Protein AF-A0A924H0V8-F1 (afdb_monomer_lite)

pLDDT: mean 82.46, std 15.77, range [36.25, 96.62]

Sequence (77 aa):
MTEPQLLDLQTELQNDRTGKRRADLLEQLRTLHRGLLATQRQPSDADTFIRLKAAGTALAGAIRIVETLPQTNNAGN

Structure (mmCIF, N/CA/C/O backbone):
data_AF-A0A924H0V8-F1
#
_entry.id   AF-A0A924H0V8-F1
#
loop_
_atom_site.group_PDB
_atom_site.id
_atom_site.type_symbol
_atom_site.label_atom_id
_atom_site.label_alt_id
_atom_site.label_comp_id
_atom_site.label_asym_id
_atom_site.label_entity_id
_atom_site.label_seq_id
_atom_site.pdbx_PDB_ins_code
_atom_site.Cartn_x
_atom_site.Cartn_y
_atom_site.Cartn_z
_atom_site.occupancy
_atom_site.B_iso_or_equiv
_atom_site.auth_seq_id
_atom_site.auth_comp_id
_atom_site.auth_asym_id
_atom_site.auth_atom_id
_atom_site.pdbx_PDB_model_num
ATOM 1 N N . MET A 1 1 ? -6.884 23.953 3.425 1.00 40.38 1 MET A N 1
ATOM 2 C CA . MET A 1 1 ? -7.616 23.020 2.547 1.00 40.38 1 MET A CA 1
ATOM 3 C C . MET A 1 1 ? -7.436 21.639 3.145 1.00 40.38 1 MET A C 1
ATOM 5 O O . MET A 1 1 ? -6.367 21.068 3.014 1.00 40.38 1 MET A O 1
ATOM 9 N N . THR A 1 2 ? -8.400 21.192 3.941 1.00 47.47 2 THR A N 1
ATOM 10 C CA . THR A 1 2 ? -8.379 19.891 4.622 1.00 47.47 2 THR A CA 1
ATOM 11 C C . THR A 1 2 ? -8.825 18.844 3.610 1.00 47.47 2 THR A C 1
ATOM 13 O O . THR A 1 2 ? -9.936 18.953 3.103 1.00 47.47 2 THR A O 1
ATOM 16 N N . GLU A 1 3 ? -7.961 17.893 3.256 1.00 51.34 3 GLU A N 1
ATOM 17 C CA . GLU A 1 3 ? -8.297 16.815 2.319 1.00 51.34 3 GLU A CA 1
ATOM 18 C C . GLU A 1 3 ? -9.433 15.954 2.902 1.00 51.34 3 GLU A C 1
ATOM 20 O O . GLU A 1 3 ? -9.213 15.231 3.877 1.00 51.34 3 GLU A O 1
ATOM 25 N N . PRO A 1 4 ? -10.654 16.003 2.339 1.00 55.31 4 PRO A N 1
ATOM 26 C CA . PRO A 1 4 ? -11.819 15.331 2.920 1.00 55.31 4 PRO A CA 1
ATOM 27 C C . PRO A 1 4 ? -11.714 13.797 2.875 1.00 55.31 4 PRO A C 1
ATOM 29 O O . PRO A 1 4 ? -12.416 13.109 3.604 1.00 55.31 4 PRO A O 1
ATOM 32 N N . GLN A 1 5 ? -10.810 13.256 2.056 1.00 53.31 5 GLN A N 1
ATOM 33 C CA . GLN A 1 5 ? -10.639 11.817 1.835 1.00 53.31 5 GLN A CA 1
ATOM 34 C C . GLN A 1 5 ? -9.806 11.137 2.935 1.00 53.31 5 GLN A C 1
ATOM 36 O O . GLN A 1 5 ? -10.042 9.974 3.253 1.00 53.31 5 GLN A O 1
ATOM 41 N N . LEU A 1 6 ? -8.865 11.862 3.559 1.00 52.78 6 LEU A N 1
ATOM 42 C CA . LEU A 1 6 ? -8.101 11.360 4.712 1.00 52.78 6 LEU A CA 1
ATOM 43 C C . LEU A 1 6 ? -8.994 11.186 5.947 1.00 52.78 6 LEU A C 1
ATOM 45 O O . LEU A 1 6 ? -8.809 10.241 6.714 1.00 52.78 6 LEU A O 1
ATOM 49 N N . LEU A 1 7 ? -9.983 12.074 6.106 1.00 59.28 7 LEU A N 1
ATOM 50 C CA . LEU A 1 7 ? -10.970 11.984 7.180 1.00 59.28 7 LEU A CA 1
ATOM 51 C C . LEU A 1 7 ? -11.832 10.724 7.065 1.00 59.28 7 LEU A C 1
ATOM 53 O O . LEU A 1 7 ? -12.162 10.146 8.095 1.00 59.28 7 LEU A O 1
ATOM 57 N N . ASP A 1 8 ? -12.163 10.279 5.853 1.00 79.06 8 ASP A N 1
ATOM 58 C CA . ASP A 1 8 ? -13.091 9.163 5.652 1.00 79.06 8 ASP A CA 1
ATOM 59 C C . ASP A 1 8 ? -12.447 7.814 6.012 1.00 79.06 8 ASP A C 1
ATOM 61 O O . ASP A 1 8 ? -12.937 7.101 6.886 1.00 79.06 8 ASP A O 1
ATOM 65 N N . LEU A 1 9 ? -11.263 7.514 5.460 1.00 80.75 9 LEU A N 1
ATOM 66 C CA . LEU A 1 9 ? -10.580 6.242 5.725 1.00 80.75 9 LEU A CA 1
ATOM 67 C C . LEU A 1 9 ? -10.122 6.113 7.183 1.00 80.75 9 LEU A C 1
ATOM 69 O O . LEU A 1 9 ? -10.258 5.050 7.787 1.00 80.75 9 LEU A O 1
ATOM 73 N N . GLN A 1 10 ? -9.569 7.178 7.771 1.00 82.38 10 GLN A N 1
ATOM 74 C CA . GLN A 1 10 ? -9.163 7.137 9.176 1.00 82.38 10 GLN A CA 1
ATOM 75 C C . GLN A 1 10 ? -10.372 6.891 10.085 1.00 82.38 10 GLN A C 1
ATOM 77 O O . GLN A 1 10 ? -10.286 6.068 10.997 1.00 82.38 10 GLN A O 1
ATOM 82 N N . THR A 1 11 ? -11.493 7.565 9.819 1.00 82.56 11 THR A N 1
ATOM 83 C CA . THR A 1 11 ? -12.738 7.393 10.577 1.00 82.56 11 THR A CA 1
ATOM 84 C C . THR A 1 11 ? -13.305 5.986 10.391 1.00 82.56 11 THR A C 1
ATOM 86 O O . THR A 1 11 ? -13.677 5.349 11.373 1.00 82.56 11 THR A O 1
ATOM 89 N N . GLU A 1 12 ? -13.308 5.449 9.167 1.00 83.88 12 GLU A N 1
ATOM 90 C CA . GLU A 1 12 ? -13.730 4.072 8.873 1.00 83.88 12 GLU A CA 1
ATOM 91 C C . GLU A 1 12 ? -12.897 3.055 9.671 1.00 83.88 12 GLU A C 1
ATOM 93 O O . GLU A 1 12 ? -13.447 2.189 10.355 1.00 83.88 12 GLU A O 1
ATOM 98 N N . LEU A 1 13 ? -11.567 3.202 9.661 1.00 84.94 13 LEU A N 1
ATOM 99 C CA . LEU A 1 13 ? -10.648 2.310 10.375 1.00 84.94 13 LEU A CA 1
ATOM 100 C C . LEU A 1 13 ? -10.702 2.461 11.902 1.00 84.94 13 LEU A C 1
ATOM 102 O O . LEU A 1 13 ? -10.321 1.529 12.608 1.00 84.94 13 LEU A O 1
ATOM 106 N N . GLN A 1 14 ? -11.130 3.615 12.419 1.00 83.12 14 GLN A N 1
ATOM 107 C CA . GLN A 1 14 ? -11.375 3.828 13.850 1.00 83.12 14 GLN A CA 1
ATOM 108 C C . GLN A 1 14 ? -12.756 3.315 14.287 1.00 83.12 14 GLN A C 1
ATOM 110 O O . GLN A 1 14 ? -12.932 2.862 15.418 1.00 83.12 14 GLN A O 1
ATOM 115 N N . ASN A 1 15 ? -13.753 3.357 13.411 1.00 82.69 15 ASN A N 1
ATOM 116 C CA . ASN A 1 15 ? -15.085 2.843 13.720 1.00 82.69 15 ASN A CA 1
ATOM 117 C C . ASN A 1 15 ? -15.149 1.309 13.660 1.00 82.69 15 ASN A C 1
ATOM 119 O O . ASN A 1 15 ? -16.012 0.705 14.303 1.00 82.69 15 ASN A O 1
ATOM 123 N N . ASP A 1 16 ? -14.220 0.663 12.950 1.00 82.94 16 ASP A N 1
ATOM 124 C CA . ASP A 1 16 ? -14.073 -0.790 12.965 1.00 82.94 16 ASP A CA 1
ATOM 125 C C . ASP A 1 16 ? -13.455 -1.306 14.278 1.00 82.94 16 ASP A C 1
ATOM 127 O O . ASP A 1 16 ? -12.250 -1.526 14.405 1.00 82.94 16 ASP A O 1
ATOM 131 N N . ARG A 1 17 ? -14.325 -1.587 15.251 1.00 80.06 17 ARG A N 1
ATOM 132 C CA . ARG A 1 17 ? -13.954 -2.174 16.551 1.00 80.06 17 ARG A CA 1
ATOM 133 C C . ARG A 1 17 ? -13.356 -3.577 16.459 1.00 80.06 17 ARG A C 1
ATOM 135 O O . ARG A 1 17 ? -12.737 -4.028 17.416 1.00 80.06 17 ARG A O 1
ATOM 142 N N . THR A 1 18 ? -13.579 -4.289 15.355 1.00 85.50 18 THR A N 1
ATOM 143 C CA . THR A 1 18 ? -13.045 -5.646 15.174 1.00 85.50 18 THR A CA 1
ATOM 144 C C . THR A 1 18 ? -11.610 -5.634 14.656 1.00 85.50 18 THR A C 1
ATOM 146 O O . THR A 1 18 ? -10.922 -6.648 14.739 1.00 85.50 18 THR A O 1
ATOM 149 N N . GLY A 1 19 ? -11.163 -4.505 14.093 1.00 86.00 19 GLY A N 1
ATOM 150 C CA . GLY A 1 19 ? -9.881 -4.377 13.403 1.00 86.00 19 GLY A CA 1
ATOM 151 C C . GLY A 1 19 ? -9.789 -5.175 12.096 1.00 86.00 19 GLY A C 1
ATOM 152 O O . GLY A 1 19 ? -8.738 -5.158 11.449 1.00 86.00 19 GLY A O 1
ATOM 153 N N . LYS A 1 20 ? -10.862 -5.863 11.686 1.00 88.69 20 LYS A N 1
ATOM 154 C CA . LYS A 1 20 ? -10.902 -6.705 10.489 1.00 88.69 20 LYS A CA 1
ATOM 155 C C . LYS A 1 20 ? -10.649 -5.896 9.222 1.00 88.69 20 LYS A C 1
ATOM 157 O O . LYS A 1 20 ? -9.835 -6.293 8.403 1.00 88.69 20 LYS A O 1
ATOM 162 N N . ARG A 1 21 ? -11.275 -4.730 9.075 1.00 88.19 21 ARG A N 1
ATOM 163 C CA . ARG A 1 21 ? -11.105 -3.849 7.915 1.00 88.19 21 ARG A CA 1
ATOM 164 C C . ARG A 1 21 ? -9.665 -3.374 7.781 1.00 88.19 21 ARG A C 1
ATOM 166 O O . ARG A 1 21 ? -9.126 -3.357 6.676 1.00 88.19 21 ARG A O 1
ATOM 173 N N . ARG A 1 22 ? -9.029 -3.026 8.904 1.00 90.44 22 ARG A N 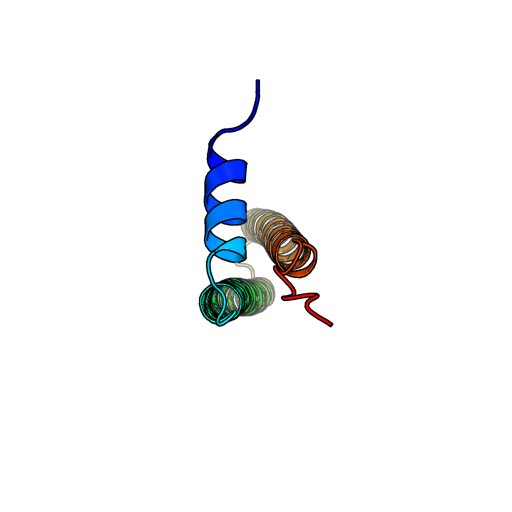1
ATOM 174 C CA . ARG A 1 22 ? -7.603 -2.678 8.934 1.00 90.44 22 ARG A CA 1
ATOM 175 C C . ARG A 1 22 ? -6.740 -3.865 8.513 1.00 90.44 22 ARG A C 1
ATOM 177 O O . ARG A 1 22 ? -5.829 -3.683 7.709 1.00 90.44 22 ARG A O 1
ATOM 184 N N . ALA A 1 23 ? -7.017 -5.054 9.045 1.00 90.56 23 ALA A N 1
ATOM 185 C CA . ALA A 1 23 ? -6.291 -6.271 8.697 1.00 90.56 23 ALA A CA 1
ATOM 186 C C . ALA A 1 23 ? -6.430 -6.607 7.202 1.00 90.56 23 ALA A C 1
ATOM 188 O O . ALA A 1 23 ? -5.414 -6.779 6.531 1.00 90.56 23 ALA A O 1
ATOM 189 N N . ASP A 1 24 ? -7.654 -6.589 6.672 1.00 93.31 24 ASP A N 1
ATOM 190 C CA . ASP A 1 24 ? -7.961 -6.848 5.262 1.00 93.31 24 ASP A CA 1
ATOM 191 C C . ASP A 1 24 ? -7.263 -5.826 4.347 1.00 93.31 24 ASP A C 1
ATOM 193 O O . ASP A 1 24 ? -6.661 -6.191 3.335 1.00 93.31 24 ASP A O 1
ATOM 197 N N . LEU A 1 25 ? -7.287 -4.537 4.708 1.00 92.06 25 LEU A N 1
ATOM 198 C CA . LEU A 1 25 ? -6.605 -3.483 3.950 1.00 92.06 25 LEU A CA 1
ATOM 199 C C . LEU A 1 25 ? -5.084 -3.692 3.940 1.00 92.06 25 LEU A C 1
ATOM 201 O O . LEU A 1 25 ? -4.449 -3.600 2.888 1.00 92.06 25 LEU A O 1
ATOM 205 N N . LEU A 1 26 ? -4.490 -4.003 5.095 1.00 94.12 26 LEU A N 1
ATOM 206 C CA . LEU A 1 26 ? -3.061 -4.306 5.189 1.00 94.12 26 LEU A CA 1
ATOM 207 C C . LEU A 1 26 ? -2.694 -5.552 4.383 1.00 94.12 26 LEU A C 1
ATOM 209 O O . LEU A 1 26 ? -1.642 -5.577 3.742 1.00 94.12 26 LEU A O 1
ATOM 213 N N . GLU A 1 27 ? -3.541 -6.578 4.383 1.00 95.94 27 GLU A N 1
ATOM 214 C CA . GLU A 1 27 ? -3.333 -7.783 3.586 1.00 95.94 27 GLU A CA 1
ATOM 215 C C . GLU A 1 27 ? -3.359 -7.483 2.084 1.00 95.94 27 GLU A C 1
ATOM 217 O O . GLU A 1 27 ? -2.463 -7.926 1.356 1.00 95.94 27 GLU A O 1
ATOM 222 N N . GLN A 1 28 ? -4.324 -6.686 1.619 1.00 95.12 28 GLN A N 1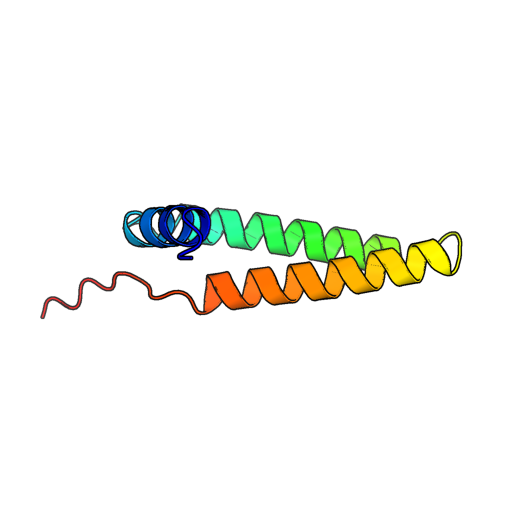
ATOM 223 C CA . GLN A 1 28 ? -4.415 -6.262 0.220 1.00 95.12 28 GLN A CA 1
ATOM 224 C C . GLN A 1 28 ? -3.175 -5.467 -0.202 1.00 95.12 28 GLN A C 1
ATOM 226 O O . GLN A 1 28 ? -2.541 -5.795 -1.209 1.00 95.12 28 GLN A O 1
ATOM 231 N N . LEU A 1 29 ? -2.766 -4.481 0.603 1.00 95.12 29 LEU A N 1
ATOM 232 C CA . LEU A 1 29 ? -1.573 -3.673 0.338 1.00 95.12 29 LEU A CA 1
ATOM 233 C C . LEU A 1 29 ? -0.298 -4.527 0.305 1.00 95.12 29 LEU A C 1
ATOM 235 O O . LEU A 1 29 ? 0.519 -4.394 -0.608 1.00 95.12 29 LEU A O 1
ATOM 239 N N . ARG A 1 30 ? -0.130 -5.448 1.262 1.00 94.81 30 ARG A N 1
ATOM 240 C CA . ARG A 1 30 ? 1.019 -6.368 1.304 1.00 94.81 30 ARG A CA 1
ATOM 241 C C . ARG A 1 30 ? 1.019 -7.332 0.121 1.00 94.81 30 ARG A C 1
ATOM 243 O O . ARG A 1 30 ? 2.085 -7.644 -0.406 1.00 94.81 30 ARG A O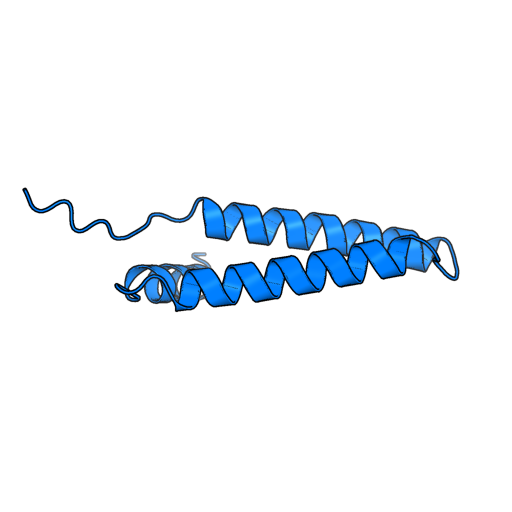 1
ATOM 250 N N . THR A 1 31 ? -0.147 -7.796 -0.318 1.00 96.62 31 THR A N 1
ATOM 251 C CA . THR A 1 31 ? -0.282 -8.675 -1.487 1.00 96.62 31 THR A CA 1
ATOM 252 C C . THR A 1 31 ? 0.098 -7.955 -2.773 1.00 96.62 31 THR A C 1
ATOM 254 O O . THR A 1 31 ? 0.923 -8.473 -3.526 1.00 96.62 31 THR A O 1
ATOM 257 N N . LEU A 1 32 ? -0.394 -6.731 -2.974 1.00 94.31 32 LEU A N 1
ATOM 258 C CA . LEU A 1 32 ? 0.012 -5.879 -4.093 1.00 94.31 32 LEU A CA 1
ATOM 259 C C . LEU A 1 32 ? 1.518 -5.600 -4.071 1.00 94.31 32 LEU A C 1
ATOM 261 O O . LEU A 1 32 ? 2.184 -5.740 -5.094 1.00 94.31 32 LEU A O 1
ATOM 265 N N . HIS A 1 33 ? 2.076 -5.278 -2.901 1.00 93.50 33 HIS A N 1
ATOM 266 C CA . HIS A 1 33 ? 3.506 -5.014 -2.756 1.00 93.50 33 HIS A CA 1
ATOM 267 C C . HIS A 1 33 ? 4.357 -6.247 -3.096 1.00 93.50 33 HIS A C 1
ATOM 269 O O . HIS A 1 33 ? 5.320 -6.140 -3.851 1.00 93.50 33 HIS A O 1
ATOM 275 N N . ARG A 1 34 ? 3.975 -7.442 -2.622 1.00 93.88 34 ARG A N 1
ATOM 276 C CA . ARG A 1 34 ? 4.647 -8.702 -2.990 1.00 93.88 34 ARG A CA 1
ATOM 277 C C . ARG A 1 34 ? 4.560 -8.994 -4.487 1.00 93.88 34 ARG A C 1
ATOM 279 O O . ARG A 1 34 ? 5.564 -9.388 -5.074 1.00 93.88 34 ARG A O 1
ATOM 286 N N . GLY A 1 35 ? 3.391 -8.785 -5.096 1.00 92.94 35 GLY A N 1
ATOM 287 C CA . GLY A 1 35 ? 3.201 -8.948 -6.539 1.00 92.94 35 GLY A CA 1
ATOM 288 C C . GLY A 1 35 ? 4.105 -8.009 -7.336 1.00 92.94 35 GLY A C 1
ATOM 289 O O . GLY A 1 35 ? 4.810 -8.444 -8.240 1.00 92.94 35 GLY A O 1
ATOM 290 N N . LEU A 1 36 ? 4.177 -6.743 -6.928 1.00 92.81 36 LEU A N 1
ATOM 291 C CA . LEU A 1 36 ? 5.050 -5.753 -7.548 1.00 92.81 36 LEU A CA 1
ATOM 292 C C . LEU A 1 36 ? 6.535 -6.121 -7.422 1.00 92.81 36 LEU A C 1
ATOM 294 O O . LEU A 1 36 ? 7.262 -6.035 -8.410 1.00 92.81 36 LEU A O 1
ATOM 298 N N . LEU A 1 37 ? 6.984 -6.572 -6.245 1.00 89.50 37 LEU A N 1
ATOM 299 C CA . LEU A 1 37 ? 8.361 -7.040 -6.046 1.00 89.50 37 LEU A CA 1
ATOM 300 C C . LEU A 1 37 ? 8.691 -8.247 -6.937 1.00 89.50 37 LEU A C 1
ATOM 302 O O . LEU A 1 37 ? 9.825 -8.374 -7.395 1.00 89.50 37 LEU A O 1
ATOM 306 N N . ALA A 1 38 ? 7.723 -9.132 -7.192 1.00 89.88 38 ALA A N 1
ATOM 307 C CA . ALA A 1 38 ? 7.906 -10.246 -8.118 1.00 89.88 38 ALA A CA 1
ATOM 308 C C . ALA A 1 38 ? 8.075 -9.747 -9.562 1.00 89.88 38 ALA A C 1
ATOM 310 O O . ALA A 1 38 ? 9.029 -10.146 -10.228 1.00 89.88 38 ALA A O 1
ATOM 311 N N . THR A 1 39 ? 7.232 -8.812 -10.011 1.00 86.81 39 THR A N 1
ATOM 312 C CA . THR A 1 39 ? 7.332 -8.191 -11.343 1.00 86.81 39 THR A CA 1
ATOM 313 C C . THR A 1 39 ? 8.647 -7.425 -11.527 1.00 86.81 39 THR A C 1
ATOM 315 O O . THR A 1 39 ? 9.260 -7.478 -12.590 1.00 86.81 39 THR A O 1
ATOM 318 N N . GLN A 1 40 ? 9.149 -6.767 -10.477 1.00 86.06 40 GLN A N 1
ATOM 319 C CA . GLN A 1 40 ? 10.428 -6.047 -10.503 1.00 86.06 40 GLN A CA 1
ATOM 320 C C . GLN A 1 40 ? 11.659 -6.927 -10.722 1.00 86.06 40 GLN A C 1
ATOM 322 O O . GLN A 1 40 ? 12.705 -6.396 -11.086 1.00 86.06 40 GLN A O 1
ATOM 327 N N . ARG A 1 41 ? 11.579 -8.240 -10.477 1.00 84.06 41 ARG A N 1
ATOM 328 C CA . ARG A 1 41 ? 12.716 -9.156 -10.680 1.00 84.06 41 ARG A CA 1
ATOM 329 C C . ARG A 1 41 ? 12.981 -9.449 -12.155 1.00 84.06 41 ARG A C 1
ATOM 331 O O . ARG A 1 41 ? 14.064 -9.925 -12.477 1.00 84.06 41 ARG A O 1
ATOM 338 N N . GLN A 1 42 ? 12.012 -9.182 -13.028 1.00 83.25 42 GLN A N 1
ATOM 339 C CA . GLN A 1 42 ? 12.118 -9.385 -14.473 1.00 83.25 42 GLN A CA 1
ATOM 340 C C . GLN A 1 42 ? 11.500 -8.194 -15.221 1.00 83.25 42 GLN A C 1
ATOM 342 O O . GLN A 1 42 ? 10.479 -8.346 -15.892 1.00 83.25 42 GLN A O 1
ATOM 347 N N . PRO A 1 43 ? 12.064 -6.983 -15.082 1.00 74.81 43 PRO A N 1
ATOM 348 C CA . PRO A 1 43 ? 11.545 -5.833 -15.797 1.00 74.81 43 PRO A CA 1
ATOM 349 C C . PRO A 1 43 ? 11.868 -5.979 -17.288 1.00 74.81 43 PRO A C 1
ATOM 351 O O . PRO A 1 43 ? 12.992 -6.315 -17.660 1.00 74.81 43 PRO A O 1
ATOM 354 N N . SER A 1 44 ? 10.881 -5.710 -18.140 1.00 80.88 44 SER A N 1
ATOM 355 C CA . SER A 1 44 ? 11.034 -5.711 -19.599 1.00 80.88 44 SER A CA 1
ATOM 356 C C . SER A 1 44 ? 11.983 -4.621 -20.100 1.00 80.88 44 SER A C 1
ATOM 358 O O . SER A 1 44 ? 12.604 -4.778 -21.147 1.00 80.88 44 SER A O 1
ATOM 360 N N . ASP A 1 45 ? 12.085 -3.518 -19.355 1.00 91.62 45 ASP A N 1
ATOM 361 C CA . ASP A 1 45 ? 12.836 -2.320 -19.717 1.00 91.62 45 ASP A CA 1
ATOM 362 C C . ASP A 1 45 ? 13.073 -1.407 -18.493 1.00 91.62 45 ASP A C 1
ATOM 364 O O . ASP A 1 45 ? 12.487 -1.587 -17.417 1.00 91.62 45 ASP A O 1
ATOM 368 N N . ALA A 1 46 ? 13.959 -0.420 -18.659 1.00 88.56 46 ALA A N 1
ATOM 369 C CA . ALA A 1 46 ? 14.373 0.492 -17.594 1.00 88.56 46 ALA A CA 1
ATOM 370 C C . ALA A 1 46 ? 13.242 1.417 -17.105 1.00 88.56 46 ALA A C 1
ATOM 372 O O . ALA A 1 46 ? 13.142 1.667 -15.900 1.00 88.56 46 ALA A O 1
ATOM 373 N N . ASP A 1 47 ? 12.366 1.884 -17.997 1.00 92.75 47 ASP A N 1
ATOM 374 C CA . ASP A 1 47 ? 11.255 2.768 -17.633 1.00 92.75 47 ASP A CA 1
ATOM 375 C C . ASP A 1 47 ? 10.218 2.015 -16.799 1.00 92.75 47 ASP A C 1
ATOM 377 O O . ASP A 1 47 ? 9.743 2.514 -15.772 1.00 92.75 47 ASP A O 1
ATOM 381 N N . THR A 1 48 ? 9.918 0.776 -17.186 1.00 90.56 48 THR A N 1
ATOM 382 C CA . THR A 1 48 ? 9.079 -0.143 -16.416 1.00 90.56 48 THR A CA 1
ATOM 383 C C . THR A 1 48 ? 9.679 -0.397 -15.037 1.00 90.56 48 THR A C 1
ATOM 385 O O . THR A 1 48 ? 8.969 -0.290 -14.036 1.00 90.56 48 THR A O 1
ATOM 388 N N . PHE A 1 49 ? 10.989 -0.641 -14.936 1.00 89.94 49 PHE A N 1
ATOM 389 C CA . PHE A 1 49 ? 11.647 -0.804 -13.637 1.00 89.94 49 PHE A CA 1
ATOM 390 C C . PHE A 1 49 ? 11.505 0.440 -12.743 1.00 89.94 49 PHE A C 1
ATOM 392 O O . PHE A 1 49 ? 11.155 0.314 -11.566 1.00 89.94 49 PHE A O 1
ATOM 399 N N . ILE A 1 50 ? 11.721 1.645 -13.285 1.00 92.75 50 ILE A N 1
ATOM 400 C CA . ILE A 1 50 ? 11.591 2.909 -12.540 1.00 92.75 50 ILE A CA 1
ATOM 401 C C . ILE A 1 50 ? 10.151 3.111 -12.052 1.00 92.75 50 ILE A C 1
ATOM 403 O O . ILE A 1 50 ? 9.940 3.432 -10.878 1.00 92.75 50 ILE A O 1
ATOM 407 N N . ARG A 1 51 ? 9.156 2.873 -12.916 1.00 92.06 51 ARG A N 1
ATOM 408 C CA . ARG A 1 51 ? 7.730 2.967 -12.559 1.00 92.06 51 ARG A CA 1
ATOM 409 C C . ARG A 1 51 ? 7.363 1.981 -11.458 1.00 92.06 51 ARG A C 1
ATOM 411 O O . ARG A 1 51 ? 6.728 2.368 -10.477 1.00 92.06 51 ARG A O 1
ATOM 418 N N . LEU A 1 52 ? 7.812 0.732 -11.577 1.00 92.38 52 LEU A N 1
ATOM 419 C CA . LEU A 1 52 ? 7.601 -0.274 -10.542 1.00 92.38 52 LEU A CA 1
ATOM 420 C C . LEU A 1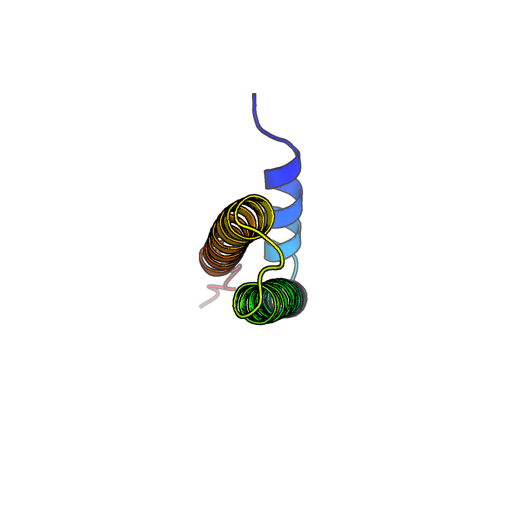 52 ? 8.278 0.143 -9.232 1.00 92.38 52 LEU A C 1
ATOM 422 O O . LEU A 1 52 ? 7.682 0.002 -8.171 1.00 92.38 52 LEU A O 1
ATOM 426 N N . LYS A 1 53 ? 9.497 0.696 -9.271 1.00 92.44 53 LYS A N 1
ATOM 427 C CA . LYS A 1 53 ? 10.201 1.184 -8.071 1.00 92.44 53 LYS A CA 1
ATOM 428 C C . LYS A 1 53 ? 9.429 2.290 -7.361 1.00 92.44 53 LYS A C 1
ATOM 430 O O . LYS A 1 53 ? 9.265 2.219 -6.146 1.00 92.44 53 LYS A O 1
ATOM 435 N N . ALA A 1 54 ? 8.917 3.267 -8.106 1.00 93.88 54 ALA A N 1
ATOM 436 C CA . ALA A 1 54 ? 8.090 4.332 -7.547 1.00 93.88 54 ALA A CA 1
ATOM 437 C C . ALA A 1 54 ? 6.807 3.781 -6.902 1.00 93.88 54 ALA A C 1
ATOM 439 O O . ALA A 1 54 ? 6.485 4.132 -5.766 1.00 93.88 54 ALA A O 1
ATOM 440 N N . ALA A 1 55 ? 6.117 2.864 -7.585 1.00 93.81 55 ALA A N 1
ATOM 441 C CA . ALA A 1 55 ? 4.917 2.219 -7.059 1.00 93.81 55 ALA A CA 1
ATOM 442 C C . ALA A 1 55 ? 5.203 1.359 -5.811 1.00 93.81 55 ALA A C 1
ATOM 444 O O . ALA A 1 55 ? 4.424 1.386 -4.859 1.00 93.81 55 ALA A O 1
ATOM 445 N N . GLY A 1 56 ? 6.345 0.667 -5.757 1.00 94.44 56 GLY A N 1
ATOM 446 C CA . GLY A 1 56 ? 6.789 -0.067 -4.569 1.00 94.44 56 GLY A CA 1
ATOM 447 C C . GLY A 1 56 ? 6.994 0.842 -3.356 1.00 94.44 56 GLY A C 1
ATOM 448 O O . GLY A 1 56 ? 6.467 0.561 -2.280 1.00 94.44 56 GLY A O 1
ATOM 449 N N . THR A 1 57 ? 7.675 1.978 -3.538 1.00 94.75 57 THR A N 1
ATOM 450 C CA . THR A 1 57 ? 7.844 2.986 -2.478 1.00 94.75 57 THR A CA 1
ATOM 451 C C . TH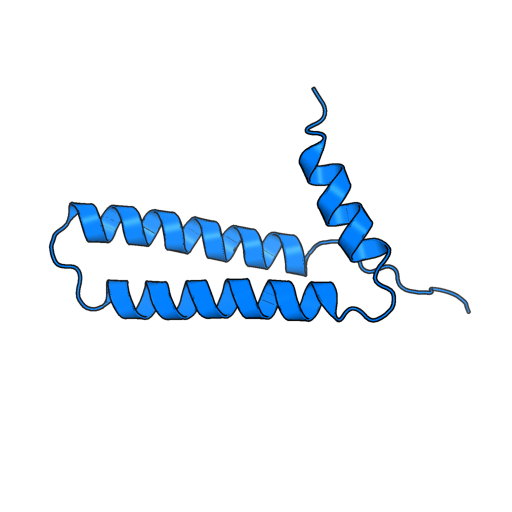R A 1 57 ? 6.500 3.533 -1.991 1.00 94.75 57 THR A C 1
ATOM 453 O O . THR A 1 57 ? 6.294 3.662 -0.783 1.00 94.75 57 THR A O 1
ATOM 456 N N . ALA A 1 58 ? 5.568 3.820 -2.905 1.00 94.12 58 ALA A N 1
ATOM 457 C CA . ALA A 1 58 ? 4.241 4.320 -2.549 1.00 94.12 58 ALA A CA 1
ATOM 458 C C . ALA A 1 58 ? 3.442 3.296 -1.721 1.00 94.12 58 ALA A C 1
ATOM 460 O O . ALA A 1 58 ? 2.867 3.650 -0.692 1.00 94.12 58 ALA A O 1
ATOM 461 N N . LEU A 1 59 ? 3.465 2.018 -2.117 1.00 94.31 59 LEU A N 1
ATOM 462 C CA . LEU A 1 59 ? 2.812 0.935 -1.374 1.00 94.31 59 LEU A CA 1
ATOM 463 C C . LEU A 1 59 ? 3.422 0.742 0.018 1.00 94.31 59 LEU A C 1
ATOM 465 O O . LEU A 1 59 ? 2.684 0.597 0.991 1.00 94.31 59 LEU A O 1
ATOM 469 N N . ALA A 1 60 ? 4.750 0.786 0.137 1.00 93.44 60 ALA A N 1
ATOM 470 C CA . ALA A 1 60 ? 5.423 0.708 1.432 1.00 93.44 60 ALA A CA 1
ATOM 471 C C . ALA A 1 60 ? 5.032 1.879 2.353 1.00 93.44 60 ALA A C 1
ATOM 473 O O . ALA A 1 60 ? 4.782 1.676 3.543 1.00 93.44 60 ALA A O 1
ATOM 474 N N . GLY A 1 61 ? 4.918 3.090 1.799 1.00 93.69 61 GLY A N 1
ATOM 475 C CA . GLY A 1 61 ? 4.413 4.261 2.517 1.00 93.69 61 GLY A CA 1
ATOM 476 C C . GLY A 1 61 ? 2.969 4.081 2.990 1.00 93.69 61 GLY A C 1
ATOM 477 O O . GLY A 1 61 ? 2.681 4.313 4.162 1.00 93.69 61 GLY A O 1
ATOM 478 N N . ALA A 1 62 ? 2.080 3.601 2.117 1.00 91.50 62 ALA A N 1
ATOM 479 C CA . ALA A 1 62 ? 0.679 3.349 2.452 1.00 91.50 62 ALA A CA 1
ATOM 480 C C . ALA A 1 62 ? 0.520 2.309 3.574 1.00 91.50 62 ALA A C 1
ATOM 482 O O . ALA A 1 62 ? -0.231 2.542 4.520 1.00 91.50 62 ALA A O 1
ATOM 483 N N . ILE A 1 63 ? 1.268 1.200 3.512 1.00 93.69 63 ILE A N 1
ATOM 484 C CA . ILE A 1 63 ? 1.296 0.185 4.579 1.00 93.69 63 ILE A CA 1
ATOM 485 C C . ILE A 1 63 ? 1.688 0.835 5.904 1.00 93.69 63 ILE A C 1
ATOM 487 O O . ILE A 1 63 ? 0.975 0.684 6.895 1.00 93.69 63 ILE A O 1
ATOM 491 N N . ARG A 1 64 ? 2.777 1.613 5.910 1.00 93.50 64 ARG A N 1
ATOM 492 C CA . ARG A 1 64 ? 3.266 2.268 7.124 1.00 93.50 64 ARG A CA 1
ATOM 493 C C . ARG A 1 64 ? 2.250 3.255 7.693 1.00 93.50 64 ARG A C 1
ATOM 495 O O . ARG A 1 64 ? 2.046 3.270 8.902 1.00 93.50 64 ARG A O 1
ATOM 502 N N . ILE A 1 65 ? 1.584 4.044 6.849 1.00 90.88 65 ILE A N 1
ATOM 503 C CA . ILE A 1 65 ? 0.517 4.955 7.285 1.00 90.88 65 ILE A CA 1
ATOM 504 C C . ILE A 1 65 ? -0.575 4.160 8.006 1.00 90.88 65 ILE A C 1
ATOM 506 O O . ILE A 1 65 ? -0.854 4.444 9.168 1.00 90.88 65 ILE A O 1
ATOM 510 N N . VAL A 1 66 ? -1.118 3.114 7.376 1.00 89.56 66 VAL A N 1
ATOM 511 C CA . VAL A 1 66 ? -2.193 2.293 7.961 1.00 89.56 66 VAL A CA 1
ATOM 512 C C . VAL A 1 66 ? -1.749 1.584 9.247 1.00 89.56 66 VAL A C 1
ATOM 514 O O . VAL A 1 66 ? -2.542 1.468 10.180 1.00 89.56 66 VAL A O 1
ATOM 517 N N . GLU A 1 67 ? -0.493 1.146 9.347 1.00 89.94 67 GLU A N 1
ATOM 518 C CA . GLU A 1 67 ? 0.067 0.564 10.577 1.00 89.94 67 GLU A CA 1
ATOM 519 C C . GLU A 1 67 ? 0.177 1.591 11.714 1.00 89.94 67 GLU A C 1
ATOM 521 O O . GLU A 1 67 ? -0.058 1.249 12.870 1.00 89.94 67 GLU A O 1
ATOM 526 N N . THR A 1 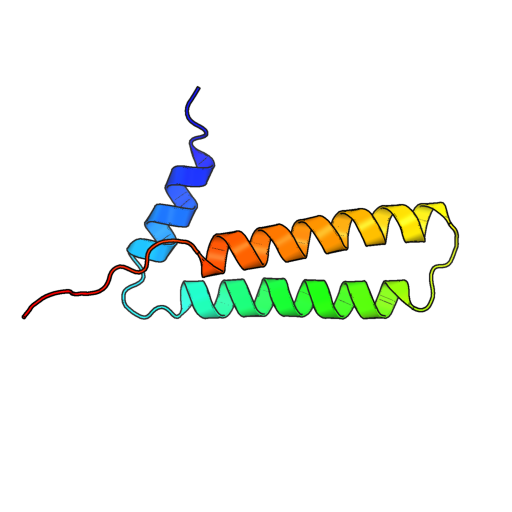68 ? 0.490 2.849 11.392 1.00 89.00 68 THR A N 1
ATOM 527 C CA . THR A 1 68 ? 0.671 3.927 12.383 1.00 89.00 68 THR A CA 1
ATOM 528 C C . THR A 1 68 ? -0.609 4.671 12.762 1.00 89.00 68 THR A C 1
ATOM 530 O O . THR A 1 68 ? -0.601 5.419 13.739 1.00 89.00 68 THR A O 1
ATOM 533 N N . LEU A 1 69 ? -1.714 4.480 12.031 1.00 85.69 69 LEU A N 1
ATOM 534 C CA . LEU A 1 69 ? -2.984 5.123 12.370 1.00 85.69 69 LEU A CA 1
ATOM 535 C C . LEU A 1 69 ? -3.457 4.682 13.767 1.00 85.69 69 LEU A C 1
ATOM 537 O O . LEU A 1 69 ? -3.432 3.479 14.046 1.00 85.69 69 LEU A O 1
ATOM 541 N N . PRO A 1 70 ? -3.963 5.598 14.615 1.00 78.81 70 PRO A N 1
ATOM 542 C CA . PRO A 1 70 ? -4.438 5.254 15.951 1.00 78.81 70 PRO A CA 1
ATOM 543 C C . PRO A 1 70 ? -5.476 4.134 15.889 1.00 78.81 70 PRO A C 1
ATOM 545 O O . PRO A 1 70 ? -6.394 4.184 15.067 1.00 78.81 70 PRO A O 1
ATOM 548 N N . GLN A 1 71 ? -5.322 3.119 16.734 1.00 68.56 71 GLN A N 1
ATOM 549 C CA . GLN A 1 71 ? -6.380 2.149 16.984 1.00 68.56 71 GLN A CA 1
ATOM 550 C C . GLN A 1 71 ? -7.259 2.709 18.096 1.00 68.56 71 GLN A C 1
ATOM 552 O O . GLN A 1 71 ? -6.760 3.239 19.090 1.00 68.56 71 GLN A O 1
ATOM 557 N N . THR A 1 72 ? -8.568 2.619 17.921 1.00 63.38 72 THR A N 1
ATOM 558 C CA . THR A 1 72 ? -9.567 2.864 18.962 1.00 63.38 72 THR A CA 1
ATOM 559 C C . THR A 1 72 ? -9.435 1.747 19.987 1.00 63.38 72 THR A C 1
ATOM 561 O O . THR A 1 72 ? -10.186 0.777 20.011 1.00 63.38 72 THR A O 1
ATOM 564 N N . ASN A 1 73 ? -8.419 1.865 20.835 1.00 53.81 73 ASN A N 1
ATOM 565 C CA . ASN A 1 73 ? -8.353 1.099 22.057 1.00 53.81 73 ASN A CA 1
ATOM 566 C C . ASN A 1 73 ? -9.556 1.546 22.885 1.00 53.81 73 ASN A C 1
ATOM 568 O O . ASN A 1 73 ? -9.670 2.724 23.228 1.00 53.81 73 ASN A O 1
ATOM 572 N N . ASN A 1 74 ? -10.435 0.612 23.236 1.00 48.38 74 ASN A N 1
ATOM 573 C CA . ASN A 1 74 ? -11.209 0.757 24.459 1.00 48.38 74 ASN A CA 1
ATOM 574 C C . ASN A 1 74 ? -10.196 0.790 25.616 1.00 48.38 74 ASN A C 1
ATOM 576 O O . ASN A 1 74 ? -9.940 -0.225 26.254 1.00 48.38 74 ASN A O 1
ATOM 580 N N . ALA A 1 75 ? -9.582 1.947 25.865 1.00 41.34 75 ALA A N 1
ATOM 581 C CA . ALA A 1 75 ? -8.926 2.252 27.126 1.00 41.34 75 ALA A CA 1
ATOM 582 C C . ALA A 1 75 ? -10.034 2.552 28.145 1.00 41.34 75 ALA A C 1
ATOM 584 O O . ALA A 1 75 ? -10.272 3.691 28.530 1.00 41.34 75 ALA A O 1
ATOM 585 N N . GLY A 1 76 ? -10.787 1.505 28.475 1.00 48.38 76 GLY A N 1
ATOM 586 C CA . GLY A 1 76 ? -11.715 1.452 29.588 1.00 48.38 76 GLY A CA 1
ATOM 587 C C . GLY A 1 76 ? -11.206 0.403 30.562 1.00 48.38 76 GLY A C 1
ATOM 588 O O . GLY A 1 76 ? -11.577 -0.763 30.441 1.00 48.38 76 GLY A O 1
ATOM 589 N N . ASN A 1 77 ? -10.288 0.820 31.434 1.00 36.25 77 ASN A N 1
ATOM 590 C CA . ASN A 1 77 ? -10.211 0.465 32.855 1.00 36.25 77 ASN A CA 1
ATOM 591 C C . ASN A 1 77 ? -9.046 1.209 33.505 1.00 36.25 77 ASN A C 1
ATOM 593 O O . ASN A 1 77 ? -7.891 0.960 33.094 1.00 36.25 77 ASN A O 1
#

Radius of gyration: 16.07 Å; chains: 1; bounding box: 30×33×53 Å

Secondary structure (DSSP, 8-state):
---HHHHHHHHHHHH-TT-HHHHHHHHHHHHHHHHHHHHTTS-SSHHHHHHHHHHHHHHHHHHHHHHHSPP------

Foldseek 3Di:
DDDVVVVPVLVVCQVPPVNVVLVVVLVVLVVVLVVLVVCLVDPPDDVSNVVSVVVNVVSVVVSVVSVPRDHNPPPDD